Protein AF-A0A846WZ34-F1 (afdb_monomer)

Sequence (94 aa):
MTDNHPDRPLPVVRRELRIERAI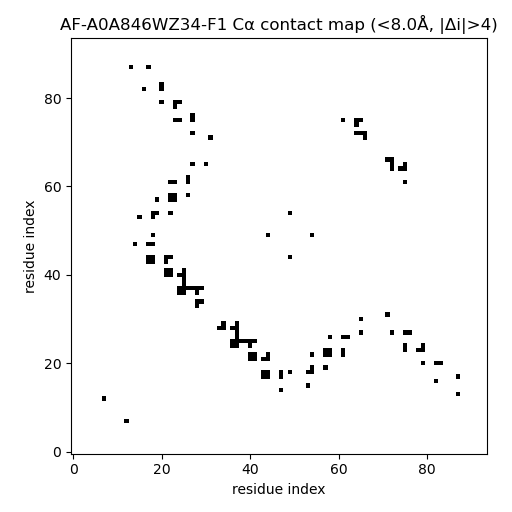IALTAHGYVGDSYAAGQAFADLAAEEPSLLEVFPTLLWALQRLPRGVGEPTELRDRLTTLYAIPDEGADDA

Structure (mmCIF, N/CA/C/O backbone):
data_AF-A0A846WZ34-F1
#
_entry.id   AF-A0A846WZ34-F1
#
loo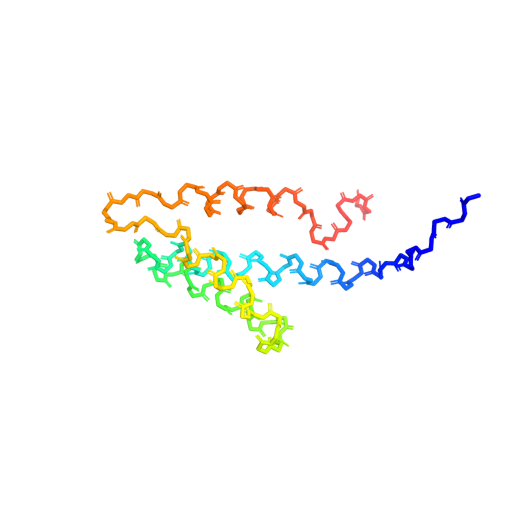p_
_atom_site.group_PDB
_atom_site.id
_atom_site.type_symbol
_atom_site.label_atom_id
_atom_site.label_alt_id
_atom_site.label_comp_id
_atom_site.label_asym_id
_atom_site.label_entity_id
_atom_site.label_seq_id
_atom_site.pdbx_PDB_ins_code
_atom_site.Cartn_x
_atom_site.Cartn_y
_atom_site.Cartn_z
_atom_site.occupancy
_atom_site.B_iso_or_equiv
_atom_site.auth_seq_id
_atom_site.auth_comp_id
_atom_site.auth_asym_id
_atom_site.auth_atom_id
_atom_site.pdbx_PDB_model_num
ATOM 1 N N . MET A 1 1 ? 1.808 20.436 -33.287 1.00 41.12 1 MET A N 1
ATOM 2 C CA . MET A 1 1 ? 1.830 20.524 -31.817 1.00 41.12 1 MET A CA 1
ATOM 3 C C . MET A 1 1 ? 2.329 19.170 -31.355 1.00 41.12 1 MET A C 1
ATOM 5 O O . MET A 1 1 ? 1.583 18.210 -31.417 1.00 41.12 1 MET A O 1
ATOM 9 N N . THR A 1 2 ? 3.640 19.055 -31.169 1.00 43.44 2 THR A N 1
ATOM 10 C CA . THR A 1 2 ? 4.334 17.793 -30.891 1.00 43.44 2 THR A CA 1
ATOM 11 C C . THR A 1 2 ? 4.256 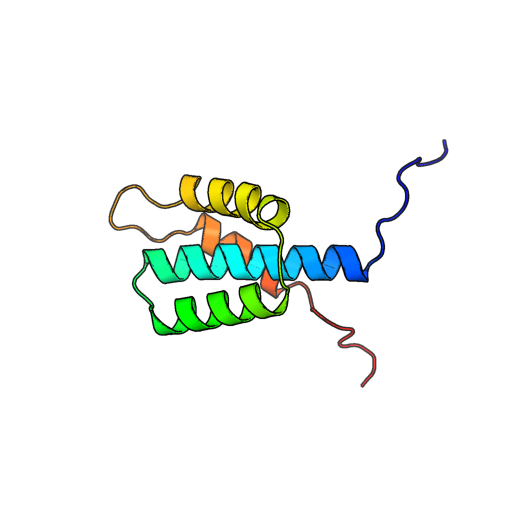17.553 -29.391 1.00 43.44 2 THR A C 1
ATOM 13 O O . THR A 1 2 ? 4.805 18.350 -28.630 1.00 43.44 2 THR A O 1
ATOM 16 N N . ASP A 1 3 ? 3.532 16.516 -28.973 1.00 50.47 3 ASP A N 1
ATOM 17 C CA . ASP A 1 3 ? 3.510 16.069 -27.581 1.00 50.47 3 ASP A CA 1
ATOM 18 C C . ASP A 1 3 ? 4.929 15.644 -27.183 1.00 50.47 3 ASP A C 1
ATOM 20 O O . ASP A 1 3 ? 5.431 14.595 -27.572 1.00 50.47 3 ASP A O 1
ATOM 24 N N . ASN A 1 4 ? 5.611 16.521 -26.448 1.00 48.41 4 ASN A N 1
ATOM 25 C CA . ASN A 1 4 ? 6.989 16.364 -25.979 1.00 48.41 4 ASN A CA 1
ATOM 26 C C . ASN A 1 4 ? 7.050 15.600 -24.643 1.00 48.41 4 ASN A C 1
ATOM 28 O O . ASN A 1 4 ? 7.837 15.939 -23.757 1.00 48.41 4 ASN A O 1
ATOM 32 N N . HIS A 1 5 ? 6.224 14.570 -24.476 1.00 57.28 5 HIS A N 1
ATOM 33 C CA . HIS A 1 5 ? 6.413 13.612 -23.395 1.00 57.28 5 HIS A CA 1
ATOM 34 C C . HIS A 1 5 ? 7.059 12.363 -23.988 1.00 57.28 5 HIS A C 1
ATOM 36 O O . HIS A 1 5 ? 6.418 11.693 -24.790 1.00 57.28 5 HIS A O 1
ATOM 42 N N . PRO A 1 6 ? 8.328 12.047 -23.662 1.00 60.34 6 PRO A N 1
ATOM 43 C CA . PRO A 1 6 ? 8.866 10.751 -24.033 1.00 60.34 6 PRO A CA 1
ATOM 44 C C . PRO A 1 6 ? 8.003 9.691 -23.350 1.00 60.34 6 PRO A C 1
ATOM 46 O O . PRO A 1 6 ? 7.917 9.664 -22.118 1.00 60.34 6 PRO A O 1
ATOM 49 N N . ASP A 1 7 ? 7.342 8.857 -24.151 1.00 74.12 7 ASP A N 1
ATOM 50 C CA . ASP A 1 7 ? 6.585 7.719 -23.651 1.00 74.12 7 ASP A CA 1
ATOM 51 C C . ASP A 1 7 ? 7.495 6.897 -22.737 1.00 74.12 7 ASP A C 1
ATOM 53 O O . ASP A 1 7 ? 8.582 6.450 -23.120 1.00 74.12 7 ASP A O 1
ATOM 57 N N . ARG A 1 8 ? 7.082 6.753 -21.478 1.00 77.38 8 ARG A N 1
ATOM 58 C CA . ARG A 1 8 ? 7.843 5.975 -20.504 1.00 77.38 8 ARG A CA 1
ATOM 59 C C . ARG A 1 8 ? 7.768 4.502 -20.908 1.00 77.38 8 ARG A C 1
ATOM 61 O O . ARG A 1 8 ? 6.679 4.038 -21.248 1.00 77.38 8 ARG A O 1
ATOM 68 N N . PRO A 1 9 ? 8.872 3.736 -20.842 1.00 84.56 9 PRO A N 1
ATOM 69 C CA . PRO A 1 9 ? 8.836 2.327 -21.210 1.00 84.56 9 PRO A CA 1
ATOM 70 C C . PRO A 1 9 ? 7.790 1.567 -20.385 1.00 84.56 9 PRO A C 1
ATOM 72 O O . PRO A 1 9 ? 7.800 1.628 -19.155 1.00 84.56 9 PRO A O 1
ATOM 75 N N . LEU A 1 10 ? 6.914 0.813 -21.053 1.00 85.31 10 LEU A N 1
ATOM 76 C CA . LEU A 1 10 ? 5.834 0.057 -20.409 1.00 85.31 10 LEU A CA 1
ATOM 77 C C . LEU A 1 10 ? 6.310 -0.860 -19.258 1.00 85.31 10 LEU A C 1
ATOM 79 O O . LEU A 1 10 ? 5.643 -0.880 -18.223 1.00 85.31 10 LEU A O 1
ATOM 83 N N . PRO A 1 11 ? 7.463 -1.560 -19.351 1.00 88.38 11 PRO A N 1
ATOM 84 C CA . PRO A 1 11 ? 7.976 -2.355 -18.232 1.00 88.38 11 PRO A CA 1
ATOM 85 C C . PRO A 1 11 ? 8.289 -1.526 -16.981 1.00 88.38 11 PRO A C 1
ATOM 87 O O . PRO A 1 11 ? 8.075 -1.996 -15.866 1.00 88.38 11 PRO A O 1
ATOM 90 N N . VAL A 1 12 ? 8.754 -0.283 -17.158 1.00 89.50 12 VAL A N 1
ATOM 91 C CA . VAL A 1 12 ? 9.058 0.634 -16.049 1.00 89.50 12 VAL A CA 1
ATOM 92 C C . VAL A 1 12 ? 7.768 1.036 -15.346 1.00 89.50 12 VAL A C 1
ATOM 94 O O . VAL A 1 12 ? 7.678 0.918 -14.130 1.00 89.50 12 VAL A O 1
ATOM 97 N N . VAL A 1 13 ? 6.746 1.429 -16.110 1.00 89.88 13 VAL A N 1
ATOM 98 C CA . VAL A 1 13 ? 5.437 1.811 -15.554 1.00 89.88 13 VAL A CA 1
ATOM 99 C C . VAL A 1 13 ? 4.787 0.636 -14.821 1.00 89.88 13 VAL A C 1
ATOM 101 O O . VAL A 1 13 ? 4.275 0.804 -13.720 1.00 89.88 13 VAL A O 1
ATOM 104 N N . ARG A 1 14 ? 4.848 -0.576 -15.382 1.00 91.06 14 ARG A N 1
ATOM 105 C CA . ARG A 1 14 ? 4.312 -1.779 -14.725 1.00 91.06 14 ARG A CA 1
ATOM 106 C C . ARG A 1 14 ? 5.013 -2.080 -13.405 1.00 91.06 14 ARG A C 1
ATOM 108 O O . ARG A 1 14 ? 4.340 -2.355 -12.417 1.00 91.06 14 ARG A O 1
ATOM 115 N N . ARG A 1 15 ? 6.346 -1.985 -13.366 1.00 93.88 15 ARG A N 1
ATOM 116 C CA . ARG A 1 15 ? 7.106 -2.137 -12.119 1.00 93.88 15 ARG A CA 1
ATOM 117 C C . ARG A 1 15 ? 6.686 -1.102 -11.076 1.00 93.88 15 ARG A C 1
ATOM 119 O O . ARG A 1 15 ? 6.460 -1.464 -9.927 1.00 93.88 15 ARG A O 1
ATOM 126 N N . GLU A 1 16 ? 6.518 0.158 -11.468 1.00 94.44 16 GLU A N 1
ATOM 127 C CA . GLU A 1 16 ? 6.045 1.204 -10.552 1.00 94.44 16 GLU A CA 1
ATOM 128 C C . GLU A 1 16 ? 4.662 0.903 -9.980 1.00 94.44 16 GLU A C 1
ATOM 130 O O . GLU A 1 16 ? 4.455 1.071 -8.781 1.00 94.44 16 GLU A O 1
ATOM 135 N N . LEU A 1 17 ? 3.738 0.402 -10.803 1.00 95.25 17 LEU A N 1
ATOM 136 C CA . LEU A 1 17 ? 2.405 0.007 -10.346 1.00 95.25 17 LEU A CA 1
ATOM 137 C C . LEU A 1 17 ? 2.454 -1.172 -9.366 1.00 95.25 17 LEU A C 1
ATOM 139 O O . LEU A 1 17 ? 1.709 -1.173 -8.386 1.00 95.25 17 LEU A O 1
ATOM 143 N N . ARG A 1 18 ? 3.344 -2.151 -9.578 1.00 96.19 18 ARG A N 1
ATOM 144 C CA . ARG A 1 18 ? 3.536 -3.269 -8.636 1.00 96.19 18 ARG A CA 1
ATOM 145 C C . ARG A 1 18 ? 4.132 -2.808 -7.310 1.00 96.19 18 ARG A C 1
ATOM 147 O O . ARG A 1 18 ? 3.631 -3.208 -6.261 1.00 96.19 18 ARG A O 1
ATOM 154 N N . ILE A 1 19 ? 5.124 -1.917 -7.348 1.00 97.38 19 ILE A N 1
ATOM 155 C CA . ILE A 1 19 ? 5.679 -1.272 -6.148 1.00 97.38 19 ILE A CA 1
ATOM 156 C C . ILE A 1 19 ? 4.576 -0.508 -5.409 1.00 97.38 19 ILE A C 1
ATOM 158 O O . ILE A 1 19 ? 4.410 -0.677 -4.201 1.00 97.38 19 ILE A O 1
ATOM 162 N N . GLU A 1 20 ? 3.787 0.294 -6.127 1.00 97.75 20 GLU A N 1
ATOM 163 C CA . GLU A 1 20 ? 2.686 1.056 -5.541 1.00 97.75 20 GLU A CA 1
ATOM 164 C C . GLU A 1 20 ? 1.671 0.129 -4.858 1.00 97.75 20 GLU A C 1
ATOM 166 O O . GLU A 1 20 ? 1.328 0.325 -3.689 1.00 97.75 20 GLU A O 1
ATOM 171 N N . ARG A 1 21 ? 1.246 -0.923 -5.563 1.00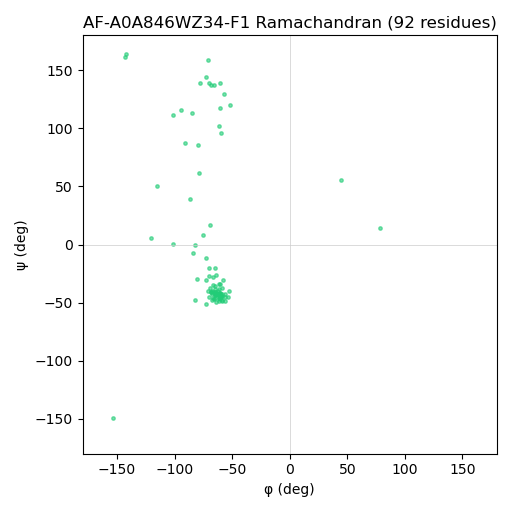 97.94 21 ARG A N 1
ATOM 172 C CA . ARG A 1 21 ? 0.321 -1.943 -5.061 1.00 97.94 21 ARG A CA 1
ATOM 173 C C . ARG A 1 21 ? 0.843 -2.593 -3.787 1.00 97.94 21 ARG A C 1
ATOM 175 O O . ARG A 1 21 ? 0.109 -2.654 -2.803 1.00 97.94 21 ARG A O 1
ATOM 182 N N . ALA A 1 22 ? 2.101 -3.025 -3.781 1.00 98.06 22 ALA A N 1
ATOM 183 C CA . ALA A 1 22 ? 2.707 -3.695 -2.638 1.00 98.06 22 ALA A CA 1
ATOM 184 C C . ALA 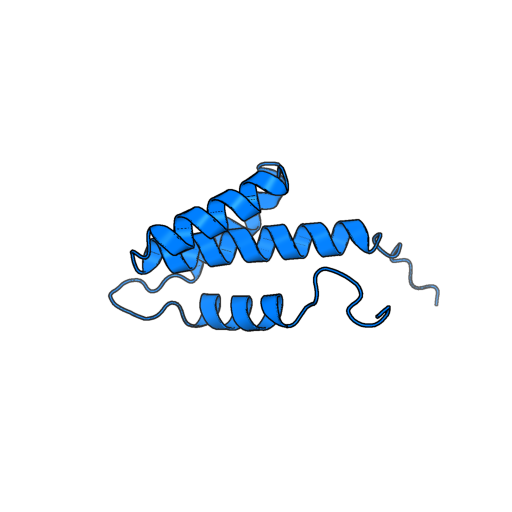A 1 22 ? 2.815 -2.769 -1.412 1.00 98.06 22 ALA A C 1
ATOM 186 O O . ALA A 1 22 ? 2.488 -3.182 -0.300 1.00 98.06 22 ALA A O 1
ATOM 187 N N . ILE A 1 23 ? 3.173 -1.492 -1.595 1.00 98.44 23 ILE A N 1
ATOM 188 C CA . ILE A 1 23 ? 3.241 -0.512 -0.494 1.00 98.44 23 ILE A CA 1
ATOM 189 C C . ILE A 1 23 ? 1.859 -0.260 0.113 1.00 98.44 23 ILE A C 1
ATOM 191 O O . ILE A 1 23 ? 1.710 -0.237 1.341 1.00 98.44 23 ILE A O 1
ATOM 195 N N . ILE A 1 24 ? 0.840 -0.066 -0.727 1.00 98.31 24 ILE A N 1
ATOM 196 C CA . ILE A 1 24 ? -0.520 0.202 -0.248 1.00 98.31 24 ILE A CA 1
ATOM 197 C C . ILE A 1 24 ? -1.098 -1.044 0.430 1.00 98.31 24 ILE A C 1
ATOM 199 O O . ILE A 1 24 ? -1.698 -0.917 1.498 1.00 98.31 24 ILE A O 1
ATOM 203 N N . ALA A 1 25 ? -0.867 -2.236 -0.127 1.00 97.81 25 ALA A N 1
ATOM 204 C CA . ALA A 1 25 ? -1.298 -3.502 0.459 1.00 97.81 25 ALA A CA 1
ATOM 205 C C . ALA A 1 25 ? -0.639 -3.719 1.823 1.00 97.81 25 ALA A C 1
ATOM 207 O O . ALA A 1 25 ? -1.335 -3.943 2.812 1.00 97.81 25 ALA A O 1
ATOM 208 N N . LEU A 1 26 ? 0.682 -3.545 1.910 1.00 98.12 26 LEU A N 1
ATOM 209 C CA . LEU A 1 26 ? 1.427 -3.649 3.162 1.00 98.12 26 LEU A CA 1
ATOM 210 C C . LEU A 1 26 ? 0.869 -2.696 4.226 1.00 98.12 26 LEU A C 1
ATOM 212 O O . LEU A 1 26 ? 0.643 -3.100 5.366 1.00 98.12 26 LEU A O 1
ATOM 216 N N . THR A 1 27 ? 0.599 -1.446 3.845 1.00 97.94 27 THR A N 1
ATOM 217 C CA . THR A 1 27 ? 0.070 -0.425 4.760 1.00 97.94 27 THR A CA 1
ATOM 218 C C . THR A 1 27 ? -1.348 -0.761 5.226 1.00 97.94 27 THR A C 1
ATOM 220 O O . THR A 1 27 ? -1.636 -0.697 6.422 1.00 97.94 27 THR A O 1
ATOM 223 N N . ALA A 1 28 ? -2.233 -1.148 4.304 1.00 96.88 28 ALA A N 1
ATOM 224 C CA . ALA A 1 28 ? -3.621 -1.480 4.611 1.00 96.88 28 ALA A CA 1
ATOM 225 C C . ALA A 1 28 ? -3.729 -2.738 5.488 1.00 96.88 28 ALA A C 1
ATOM 227 O O . ALA A 1 28 ? -4.428 -2.713 6.502 1.00 96.88 28 ALA A O 1
ATOM 228 N N . HIS A 1 29 ? -3.009 -3.811 5.140 1.00 96.75 29 HIS A N 1
ATOM 229 C CA . HIS A 1 29 ? -2.995 -5.062 5.904 1.00 96.75 29 HIS A CA 1
ATOM 230 C C . HIS A 1 29 ? -2.322 -4.895 7.268 1.00 96.75 29 HIS A C 1
ATOM 232 O O . HIS A 1 29 ? -2.846 -5.378 8.272 1.00 96.75 29 HIS A O 1
ATOM 238 N N . GLY A 1 30 ? -1.221 -4.139 7.329 1.00 95.81 30 GLY A N 1
ATOM 239 C CA . GLY A 1 30 ? -0.562 -3.797 8.587 1.00 95.81 30 GLY A CA 1
ATOM 240 C C . GLY A 1 30 ? -1.478 -3.017 9.531 1.00 95.81 30 GLY A C 1
ATOM 241 O O . GLY A 1 30 ? -1.541 -3.327 10.718 1.00 95.81 30 GLY A O 1
ATOM 242 N N . TYR A 1 31 ? -2.242 -2.055 9.006 1.00 95.81 31 TYR A N 1
ATOM 243 C CA . TYR A 1 31 ? -3.176 -1.258 9.802 1.00 95.81 31 TYR A CA 1
ATOM 244 C C . TYR A 1 31 ? -4.319 -2.089 10.410 1.00 95.81 31 TYR A C 1
ATOM 246 O O . TYR A 1 31 ? -4.660 -1.890 11.574 1.00 95.81 31 TYR A O 1
ATOM 254 N N . VAL A 1 32 ? -4.889 -3.040 9.662 1.00 94.25 32 VAL A N 1
ATOM 255 C CA . VAL A 1 32 ? -5.971 -3.911 10.172 1.00 94.25 32 VAL A CA 1
ATOM 256 C C . VAL A 1 32 ? -5.464 -5.108 10.988 1.00 94.25 32 VAL A C 1
ATOM 258 O O . VAL A 1 32 ? -6.268 -5.900 11.475 1.00 94.25 32 VAL A O 1
ATOM 261 N N . GLY A 1 33 ? -4.145 -5.252 11.149 1.00 94.56 33 GLY A N 1
ATOM 262 C CA . GLY A 1 33 ? -3.529 -6.340 11.912 1.00 94.56 33 GLY A CA 1
ATOM 263 C C . GLY A 1 33 ? -3.458 -7.686 11.179 1.00 94.56 33 GLY A C 1
ATOM 264 O O . GLY A 1 33 ? -3.167 -8.704 11.807 1.00 94.56 33 GLY A O 1
ATOM 265 N N . ASP A 1 34 ? -3.679 -7.715 9.863 1.00 96.12 34 ASP A N 1
ATOM 266 C CA . ASP A 1 34 ? -3.537 -8.924 9.047 1.00 96.12 34 ASP A CA 1
ATOM 267 C C . ASP A 1 34 ? -2.058 -9.173 8.722 1.00 96.12 34 ASP A C 1
ATOM 269 O O . ASP A 1 34 ? -1.523 -8.752 7.695 1.00 96.12 34 ASP A O 1
ATOM 273 N N . SER A 1 35 ? -1.375 -9.854 9.641 1.00 95.56 35 SER A N 1
ATOM 274 C CA . SER A 1 35 ? 0.069 -10.099 9.544 1.00 95.56 35 SER A CA 1
ATOM 275 C C . SER A 1 35 ? 0.446 -11.022 8.383 1.00 95.56 35 SER A C 1
ATOM 277 O O . SER A 1 35 ? 1.552 -10.914 7.856 1.00 95.56 35 SER A O 1
ATOM 279 N N . TYR A 1 36 ? -0.454 -11.920 7.973 1.00 97.25 36 TYR A N 1
ATOM 280 C CA . TYR A 1 36 ? -0.188 -12.840 6.872 1.00 97.25 36 TYR A CA 1
ATOM 281 C C . TYR A 1 36 ? -0.209 -12.099 5.534 1.00 97.25 36 TYR A C 1
ATOM 283 O O . TYR A 1 36 ? 0.767 -12.166 4.785 1.00 97.25 36 TYR A O 1
ATOM 291 N N . ALA A 1 37 ? -1.268 -11.331 5.267 1.00 96.00 37 ALA A N 1
ATOM 292 C CA . ALA A 1 37 ? -1.365 -10.542 4.041 1.00 96.00 37 ALA A CA 1
ATOM 293 C C . ALA A 1 37 ? -0.326 -9.408 3.997 1.00 96.00 37 ALA A C 1
ATOM 295 O O . ALA A 1 37 ? 0.250 -9.137 2.944 1.00 96.00 37 ALA A O 1
ATOM 296 N N . ALA A 1 38 ? -0.004 -8.798 5.144 1.00 96.94 38 ALA A N 1
ATOM 297 C CA . ALA A 1 38 ? 1.105 -7.848 5.237 1.00 96.94 38 ALA A CA 1
ATOM 298 C C . ALA A 1 38 ? 2.449 -8.507 4.878 1.00 96.94 38 ALA A C 1
ATOM 300 O O . ALA A 1 38 ? 3.246 -7.923 4.147 1.00 96.94 38 ALA A O 1
ATOM 301 N N . GLY A 1 39 ? 2.690 -9.739 5.340 1.00 97.81 39 GLY A N 1
ATOM 302 C CA . GLY A 1 39 ? 3.881 -10.509 4.981 1.00 97.81 39 GLY A CA 1
ATOM 303 C C . GLY A 1 39 ? 3.977 -10.808 3.483 1.00 97.81 39 GLY A C 1
ATOM 304 O O . GLY A 1 39 ? 5.058 -10.685 2.911 1.00 97.81 39 GLY A O 1
ATOM 305 N N . GLN A 1 40 ? 2.856 -11.139 2.834 1.00 97.81 40 GLN A N 1
ATOM 306 C CA . GLN A 1 40 ? 2.811 -11.322 1.378 1.00 97.81 40 GLN A CA 1
ATOM 307 C C . GLN A 1 40 ? 3.129 -10.023 0.633 1.00 97.81 40 GLN A C 1
ATOM 309 O O . GLN A 1 40 ? 4.027 -10.004 -0.201 1.00 97.81 40 GLN A O 1
ATOM 314 N N . ALA A 1 41 ? 2.477 -8.917 0.998 1.00 97.62 41 ALA A N 1
ATOM 315 C CA . ALA A 1 41 ? 2.733 -7.619 0.380 1.00 97.62 41 ALA A CA 1
ATOM 316 C C . ALA A 1 41 ? 4.189 -7.152 0.568 1.00 97.62 41 ALA A C 1
ATOM 318 O O . ALA A 1 41 ? 4.766 -6.525 -0.318 1.00 97.62 41 ALA A O 1
ATOM 319 N N . PHE A 1 42 ? 4.809 -7.479 1.706 1.00 97.75 42 PHE A N 1
ATOM 320 C CA . PHE A 1 42 ? 6.234 -7.240 1.916 1.00 97.75 42 PHE A CA 1
ATOM 321 C C . PHE A 1 42 ? 7.107 -8.080 0.975 1.00 97.75 42 PHE A C 1
ATOM 323 O O . PHE A 1 42 ? 8.068 -7.553 0.420 1.00 97.75 42 PHE A O 1
ATOM 330 N N . ALA A 1 43 ? 6.789 -9.364 0.787 1.00 97.81 43 ALA A N 1
ATOM 331 C CA . ALA A 1 43 ? 7.520 -10.228 -0.138 1.00 97.81 43 ALA A CA 1
ATOM 332 C C . ALA A 1 43 ? 7.412 -9.726 -1.588 1.00 97.81 43 ALA A C 1
ATOM 334 O O . ALA A 1 43 ? 8.430 -9.650 -2.274 1.00 97.81 43 ALA A O 1
ATOM 335 N N . ASP A 1 44 ? 6.217 -9.301 -2.010 1.00 96.75 44 ASP A N 1
ATOM 336 C CA . ASP A 1 44 ? 5.986 -8.688 -3.324 1.00 96.75 44 ASP A CA 1
ATOM 337 C C . ASP A 1 44 ? 6.810 -7.404 -3.493 1.00 96.75 44 ASP A C 1
ATOM 339 O O . ASP A 1 44 ? 7.454 -7.203 -4.520 1.00 96.75 44 ASP A O 1
ATOM 343 N N . LEU A 1 45 ? 6.846 -6.546 -2.465 1.00 97.56 45 LEU A N 1
ATOM 344 C CA . LEU A 1 45 ? 7.661 -5.331 -2.485 1.00 97.56 45 LEU A CA 1
ATOM 345 C C . LEU A 1 45 ? 9.156 -5.657 -2.573 1.00 97.56 45 LEU A C 1
ATOM 347 O O . LEU A 1 45 ? 9.881 -5.005 -3.318 1.00 97.56 45 LEU A O 1
ATOM 351 N N . ALA A 1 46 ? 9.622 -6.649 -1.813 1.00 97.06 46 ALA A N 1
ATOM 352 C CA . ALA A 1 46 ? 11.022 -7.056 -1.796 1.00 97.06 46 ALA A CA 1
ATOM 353 C C . ALA A 1 46 ? 11.473 -7.636 -3.145 1.00 97.06 46 ALA A C 1
ATOM 355 O O . ALA A 1 46 ? 12.602 -7.380 -3.556 1.00 97.06 46 ALA A O 1
ATOM 356 N N . ALA A 1 47 ? 10.595 -8.359 -3.848 1.00 96.44 47 ALA A N 1
ATOM 357 C CA . ALA A 1 47 ? 10.881 -8.934 -5.162 1.00 96.44 47 ALA A CA 1
ATOM 358 C C . ALA A 1 47 ? 11.146 -7.876 -6.251 1.00 96.44 47 ALA A C 1
ATOM 360 O O . ALA A 1 47 ? 11.870 -8.151 -7.203 1.00 96.44 47 ALA A O 1
ATOM 361 N N . GLU A 1 48 ? 10.601 -6.664 -6.109 1.00 95.94 48 GLU A N 1
ATOM 362 C CA . GLU A 1 48 ? 10.845 -5.558 -7.049 1.00 95.94 48 GLU A CA 1
ATOM 363 C C . GLU A 1 48 ? 12.139 -4.776 -6.760 1.00 95.94 48 GLU A C 1
ATOM 365 O O . GLU A 1 48 ? 12.503 -3.890 -7.543 1.00 95.94 48 GLU A O 1
ATOM 370 N N . GLU A 1 49 ? 12.807 -5.063 -5.634 1.00 95.81 49 GLU A N 1
ATOM 371 C CA . GLU A 1 49 ? 14.021 -4.388 -5.153 1.00 95.81 49 GLU A CA 1
ATOM 372 C C . GLU A 1 49 ? 13.950 -2.844 -5.257 1.00 95.81 49 GLU A C 1
ATOM 374 O O . GLU A 1 49 ? 14.785 -2.212 -5.913 1.00 95.81 49 GLU A O 1
ATOM 379 N N . PRO A 1 50 ? 12.929 -2.187 -4.671 1.00 96.69 50 PRO A N 1
ATOM 380 C CA . PRO A 1 50 ? 12.744 -0.754 -4.823 1.00 96.69 50 PRO A CA 1
ATOM 381 C C . PRO A 1 50 ? 13.781 0.034 -4.020 1.00 96.69 50 PRO A C 1
ATOM 383 O O . PRO A 1 50 ? 14.141 -0.300 -2.888 1.00 96.69 50 PRO A O 1
ATOM 386 N N . SER A 1 51 ? 14.204 1.160 -4.577 1.00 96.56 51 SER A N 1
ATOM 387 C CA . SER A 1 51 ? 14.947 2.173 -3.840 1.00 96.56 51 SER A CA 1
ATOM 388 C C . SER A 1 51 ? 14.043 2.903 -2.840 1.00 96.56 51 SER A C 1
ATOM 390 O O . SER A 1 51 ? 12.824 2.991 -3.001 1.00 96.56 51 SER A O 1
ATOM 392 N N . LEU A 1 52 ? 14.643 3.529 -1.823 1.00 94.69 52 LEU A N 1
ATOM 393 C CA . LEU A 1 52 ? 13.891 4.343 -0.859 1.00 94.69 52 LEU A CA 1
ATOM 394 C C . LEU A 1 52 ? 13.111 5.490 -1.520 1.00 94.69 52 LEU A C 1
ATOM 396 O O . LEU A 1 52 ? 12.052 5.866 -1.024 1.00 94.69 52 L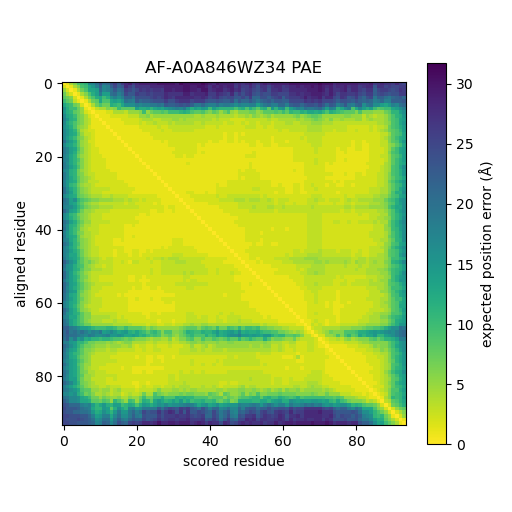EU A O 1
ATOM 400 N N . LEU A 1 53 ? 13.612 6.033 -2.633 1.00 95.75 53 LEU A N 1
ATOM 401 C CA . LEU A 1 53 ? 12.942 7.105 -3.372 1.00 95.75 53 LEU A CA 1
ATOM 402 C C . LEU A 1 53 ? 11.673 6.623 -4.085 1.00 95.75 53 LEU A C 1
ATOM 404 O O . LEU A 1 53 ? 10.755 7.415 -4.271 1.00 95.75 53 LEU A O 1
ATOM 408 N N . GLU A 1 54 ? 11.603 5.341 -4.439 1.00 95.06 54 GLU A N 1
ATOM 409 C CA . GLU A 1 54 ? 10.409 4.720 -5.023 1.00 95.06 54 GLU A CA 1
ATOM 410 C C . GLU A 1 54 ? 9.379 4.359 -3.946 1.00 95.06 54 GLU A C 1
ATOM 412 O O . GLU A 1 54 ? 8.177 4.406 -4.192 1.00 95.06 54 GLU A O 1
ATOM 417 N N . VAL A 1 55 ? 9.838 4.052 -2.727 1.00 96.88 55 VAL A N 1
ATOM 418 C CA . VAL A 1 55 ? 8.957 3.670 -1.615 1.00 96.88 55 VAL A CA 1
ATOM 419 C C . VAL A 1 55 ? 8.351 4.877 -0.906 1.00 96.88 55 VAL A C 1
ATOM 421 O O . VAL A 1 55 ? 7.151 4.913 -0.622 1.00 96.88 55 VAL A O 1
ATOM 424 N N . PHE A 1 56 ? 9.184 5.862 -0.571 1.00 96.81 56 PHE A N 1
ATOM 425 C CA . PHE A 1 56 ? 8.833 6.902 0.394 1.00 96.81 56 PHE A CA 1
ATOM 426 C C . PHE A 1 56 ? 7.603 7.744 0.007 1.00 96.81 56 PHE A C 1
ATOM 428 O O . PHE A 1 56 ? 6.751 7.943 0.877 1.00 96.81 56 PHE A O 1
ATOM 435 N N . PRO A 1 57 ? 7.441 8.214 -1.248 1.00 97.06 57 PRO A N 1
ATOM 436 C CA . PRO A 1 57 ? 6.283 9.024 -1.626 1.00 97.06 57 PRO A CA 1
ATOM 437 C C . PRO A 1 57 ? 4.956 8.278 -1.446 1.00 97.06 57 PRO A C 1
ATOM 439 O O . PRO A 1 57 ? 4.022 8.813 -0.846 1.00 97.06 57 PRO A O 1
ATOM 442 N N . THR A 1 58 ? 4.888 7.027 -1.908 1.00 97.56 58 THR A N 1
ATOM 443 C CA . THR A 1 58 ? 3.684 6.191 -1.812 1.00 97.56 58 THR A CA 1
ATOM 444 C C . THR A 1 58 ? 3.392 5.808 -0.369 1.00 97.56 58 THR A C 1
ATOM 446 O O . THR A 1 58 ? 2.243 5.872 0.065 1.00 97.56 58 THR A O 1
ATOM 449 N N . LEU A 1 59 ? 4.426 5.472 0.407 1.00 97.88 59 LEU A N 1
ATOM 450 C CA . LEU A 1 59 ? 4.267 5.162 1.824 1.00 97.88 59 LEU A CA 1
ATOM 451 C C . LEU A 1 59 ? 3.719 6.370 2.592 1.00 97.88 59 LEU A C 1
ATOM 453 O O . LEU A 1 59 ? 2.759 6.236 3.347 1.00 97.88 59 LEU A O 1
ATOM 457 N N . LEU A 1 60 ? 4.280 7.563 2.370 1.00 98.00 60 LEU A N 1
ATOM 458 C CA . LEU A 1 60 ? 3.799 8.794 2.996 1.00 98.00 60 LEU A CA 1
ATOM 459 C C . LEU A 1 60 ? 2.336 9.075 2.622 1.00 98.00 60 LEU A C 1
ATOM 461 O O . LEU A 1 60 ? 1.526 9.377 3.499 1.00 98.00 60 LEU A O 1
ATOM 465 N N . TRP A 1 61 ? 1.992 8.937 1.340 1.00 97.25 61 TRP A N 1
ATOM 466 C CA . TRP A 1 61 ? 0.623 9.089 0.845 1.00 97.25 61 TRP A CA 1
ATOM 467 C C . TRP A 1 61 ? -0.349 8.102 1.508 1.00 97.25 61 TRP A C 1
ATOM 469 O O . TRP A 1 61 ? -1.454 8.506 1.887 1.00 97.25 61 TRP A O 1
ATOM 479 N N . ALA A 1 62 ? 0.064 6.840 1.674 1.00 97.62 62 ALA A N 1
ATOM 480 C CA . ALA A 1 62 ? -0.757 5.782 2.254 1.00 97.62 62 ALA A CA 1
ATOM 481 C C . ALA A 1 62 ? -0.977 6.002 3.756 1.00 97.62 62 ALA A C 1
ATOM 483 O O . ALA A 1 62 ? -2.108 5.946 4.237 1.00 97.62 62 ALA A O 1
ATOM 484 N N . LEU A 1 63 ? 0.086 6.345 4.490 1.00 96.75 63 LEU A N 1
ATOM 485 C CA . LEU A 1 63 ? 0.019 6.637 5.924 1.00 96.75 63 LEU A CA 1
ATOM 486 C C . LEU A 1 63 ? -0.881 7.842 6.233 1.00 96.75 63 LEU A C 1
ATOM 488 O O . LEU A 1 63 ? -1.622 7.817 7.213 1.00 96.75 63 LEU A O 1
ATOM 492 N N . GLN A 1 64 ? -0.865 8.882 5.393 1.00 96.81 64 GLN A N 1
ATOM 493 C CA . GLN A 1 64 ? -1.727 10.063 5.556 1.00 96.81 64 GLN A CA 1
ATOM 494 C C . GLN A 1 64 ? -3.228 9.762 5.409 1.00 96.81 64 GLN A C 1
ATOM 496 O O . GLN A 1 64 ? -4.047 10.555 5.874 1.00 96.81 64 GLN A O 1
ATOM 501 N N . ARG A 1 65 ? -3.581 8.640 4.774 1.00 95.94 65 ARG A N 1
ATOM 502 C CA . ARG A 1 65 ? -4.963 8.204 4.505 1.00 95.94 65 ARG A CA 1
ATOM 503 C C . ARG A 1 65 ? -5.464 7.138 5.462 1.00 95.94 65 ARG A C 1
ATOM 505 O O . ARG A 1 65 ? -6.605 6.693 5.345 1.00 95.94 65 ARG A O 1
ATOM 512 N N . LEU A 1 66 ? -4.632 6.726 6.414 1.00 95.69 66 LEU A N 1
ATOM 513 C CA . LEU A 1 66 ? -5.084 5.832 7.462 1.00 95.69 66 LEU A CA 1
ATOM 514 C C . LEU A 1 66 ? -6.121 6.536 8.352 1.00 95.69 66 LEU A C 1
ATOM 516 O O . LEU A 1 66 ? -5.930 7.698 8.733 1.00 95.69 66 LEU A O 1
ATOM 520 N N . PRO A 1 67 ? -7.209 5.846 8.731 1.00 93.88 67 PRO A N 1
ATOM 521 C CA . PRO A 1 67 ? -8.150 6.381 9.699 1.00 93.88 67 PRO A CA 1
ATOM 522 C C . PRO A 1 67 ? -7.451 6.637 11.039 1.00 93.88 67 PRO A C 1
ATOM 524 O O . PRO A 1 67 ? -6.673 5.821 11.529 1.00 93.88 67 PRO A O 1
ATOM 527 N N . ARG A 1 68 ? -7.770 7.760 11.691 1.00 87.00 68 ARG A N 1
ATOM 528 C CA . ARG A 1 68 ? -7.191 8.142 12.998 1.00 87.00 68 ARG A CA 1
ATOM 529 C C . ARG A 1 68 ? -7.752 7.351 14.195 1.00 87.00 68 ARG A C 1
ATOM 531 O O . ARG A 1 68 ? -7.498 7.724 15.336 1.00 87.00 68 ARG A O 1
ATOM 538 N N . GLY A 1 69 ? -8.550 6.311 13.958 1.00 82.81 69 GLY A N 1
ATOM 539 C CA . GLY A 1 69 ? -9.279 5.561 14.985 1.00 82.81 69 GLY A CA 1
ATOM 540 C C . GLY A 1 69 ? -9.558 4.126 14.549 1.00 82.81 69 GLY A C 1
ATOM 541 O O . GLY A 1 69 ? -8.777 3.564 1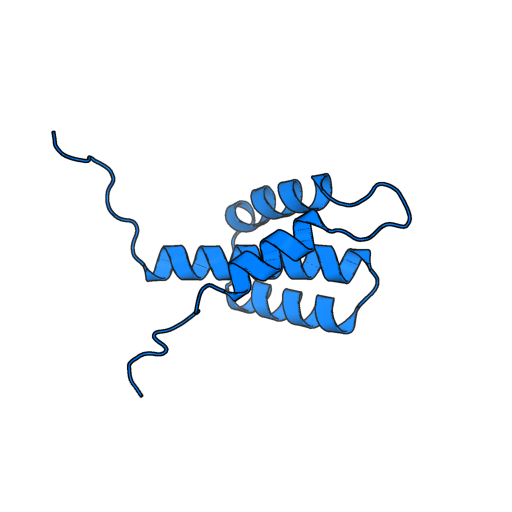3.794 1.00 82.81 69 GLY A O 1
ATOM 542 N N . VAL A 1 70 ? -10.665 3.538 15.009 1.00 76.12 70 VAL A N 1
ATOM 543 C CA . VAL A 1 70 ? -11.114 2.200 14.586 1.00 76.12 70 VAL A CA 1
ATOM 544 C C . VAL A 1 70 ? -12.041 2.378 13.385 1.00 76.12 70 VAL A C 1
ATOM 546 O O . VAL A 1 70 ? -13.243 2.574 13.544 1.00 76.12 70 VAL A O 1
ATOM 549 N N . GLY A 1 71 ? -11.471 2.425 12.185 1.00 87.50 71 GLY A N 1
ATOM 550 C CA . GLY A 1 71 ? -12.223 2.595 10.943 1.00 87.50 71 GLY A CA 1
ATOM 551 C C .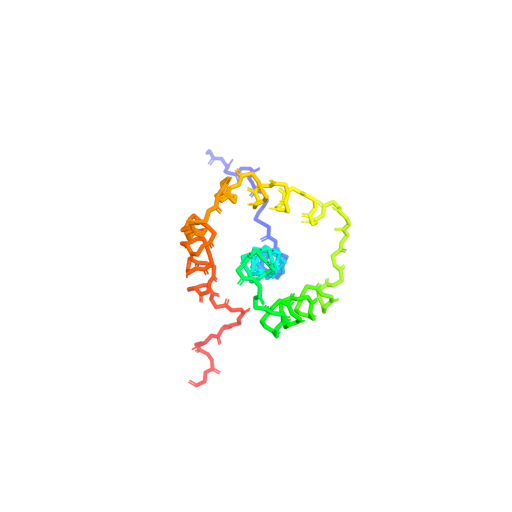 GLY A 1 71 ? -11.617 1.765 9.826 1.00 87.50 71 GLY A C 1
ATOM 552 O O . GLY A 1 71 ? -10.483 1.316 9.934 1.00 87.50 71 GLY A O 1
ATOM 553 N N . GLU A 1 72 ? -12.359 1.549 8.746 1.00 89.38 72 GLU A N 1
ATOM 554 C CA . GLU A 1 72 ? -11.789 0.894 7.571 1.00 89.38 72 GLU A CA 1
ATOM 555 C C . GLU A 1 72 ? -10.936 1.883 6.761 1.00 89.38 72 GLU A C 1
ATOM 557 O O . GLU A 1 72 ? -11.351 3.030 6.575 1.00 89.38 72 GLU A O 1
ATOM 562 N N . PRO A 1 73 ? -9.763 1.475 6.2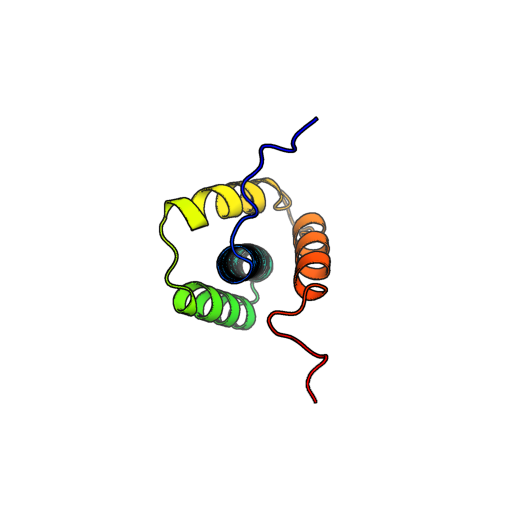40 1.00 92.62 73 PRO A N 1
ATOM 563 C CA . PRO A 1 73 ? -8.932 2.329 5.397 1.00 92.62 73 PRO A CA 1
ATOM 564 C C . PRO A 1 73 ? -9.478 2.375 3.957 1.00 92.62 73 PRO A C 1
ATOM 566 O O . PRO A 1 73 ? -8.817 1.925 3.021 1.00 92.62 73 PRO A O 1
ATOM 569 N N . THR A 1 74 ? -10.706 2.876 3.774 1.00 92.88 74 THR A N 1
ATOM 570 C CA . THR A 1 74 ? -11.458 2.809 2.505 1.00 92.88 74 THR A CA 1
ATOM 571 C C . THR A 1 74 ? -10.670 3.368 1.321 1.00 92.88 74 THR A C 1
ATOM 573 O O . THR A 1 74 ? -10.553 2.685 0.313 1.00 92.88 74 THR A O 1
ATOM 576 N N . GLU A 1 75 ? -10.017 4.527 1.465 1.00 93.88 75 GLU A N 1
ATOM 577 C CA . GLU A 1 75 ? -9.206 5.110 0.381 1.00 93.88 75 GLU A CA 1
ATOM 578 C C . GLU A 1 75 ? -8.071 4.183 -0.085 1.00 93.88 75 GLU A C 1
ATOM 580 O O . GLU A 1 75 ? -7.777 4.104 -1.279 1.00 93.88 75 GLU A O 1
ATOM 585 N N . LEU A 1 76 ? -7.440 3.450 0.841 1.00 95.50 76 LEU A N 1
ATOM 586 C CA . LEU A 1 76 ? -6.395 2.486 0.489 1.00 95.50 76 LEU A CA 1
ATOM 587 C C . LEU A 1 76 ? -6.992 1.268 -0.223 1.00 95.50 76 LEU A C 1
ATOM 589 O O . LEU A 1 76 ? -6.413 0.788 -1.196 1.00 95.50 76 LEU A O 1
ATOM 593 N N . ARG A 1 77 ? -8.161 0.787 0.219 1.00 93.75 77 ARG A N 1
ATOM 594 C CA . ARG A 1 77 ? -8.865 -0.347 -0.408 1.00 93.75 77 ARG A CA 1
ATOM 595 C C . ARG A 1 77 ? -9.354 -0.007 -1.816 1.00 93.75 77 ARG A C 1
ATOM 597 O O . ARG A 1 77 ? -9.196 -0.822 -2.724 1.00 93.75 77 ARG A O 1
ATOM 604 N N . ASP A 1 78 ? -9.876 1.197 -2.018 1.00 95.81 78 ASP A N 1
ATOM 605 C CA . ASP A 1 78 ? -10.325 1.678 -3.327 1.00 95.81 78 ASP A CA 1
ATOM 606 C C . ASP A 1 78 ? -9.142 1.804 -4.295 1.00 95.81 78 ASP A C 1
ATOM 608 O O . ASP A 1 78 ? -9.208 1.363 -5.451 1.00 95.81 78 ASP A O 1
ATOM 612 N N . ARG A 1 79 ? -8.010 2.334 -3.809 1.00 95.50 79 ARG A N 1
ATOM 613 C CA . ARG A 1 79 ? -6.781 2.417 -4.604 1.00 95.50 79 ARG A CA 1
ATOM 614 C C . ARG A 1 79 ? -6.238 1.033 -4.953 1.00 95.50 79 ARG A C 1
ATOM 616 O O . ARG A 1 79 ? -5.892 0.816 -6.110 1.00 95.50 79 ARG A O 1
ATOM 623 N N . LEU A 1 80 ? -6.228 0.089 -4.011 1.00 94.88 80 LEU A N 1
ATOM 624 C CA . LEU A 1 80 ? -5.840 -1.300 -4.286 1.00 94.88 80 LEU A CA 1
ATOM 625 C C . LEU A 1 80 ? -6.741 -1.947 -5.326 1.00 94.88 80 LEU A C 1
ATOM 627 O O . LEU A 1 80 ? -6.236 -2.543 -6.269 1.00 94.88 80 LEU A O 1
ATOM 631 N N . THR A 1 81 ? -8.056 -1.788 -5.196 1.00 93.94 81 THR A N 1
ATOM 632 C CA . THR A 1 81 ? -9.022 -2.326 -6.163 1.00 93.94 81 THR A CA 1
ATOM 633 C C . THR A 1 81 ? -8.730 -1.810 -7.571 1.00 93.94 81 THR A C 1
ATOM 635 O O . THR A 1 81 ? -8.719 -2.580 -8.528 1.00 93.94 81 THR A O 1
ATOM 638 N N . THR A 1 82 ? -8.407 -0.520 -7.689 1.00 93.06 82 THR A N 1
ATOM 639 C CA . THR A 1 82 ? -8.006 0.091 -8.963 1.00 93.06 82 THR A CA 1
ATOM 640 C C . THR A 1 82 ? -6.699 -0.501 -9.496 1.00 93.06 82 THR A C 1
ATOM 642 O O . THR A 1 82 ? -6.604 -0.797 -10.682 1.00 93.06 82 THR A O 1
ATOM 645 N N . LEU A 1 83 ? -5.693 -0.692 -8.638 1.00 92.00 83 LEU A N 1
ATOM 646 C CA . LEU A 1 83 ? -4.390 -1.233 -9.036 1.00 92.00 83 LEU A CA 1
ATOM 647 C C . LEU A 1 83 ? -4.466 -2.712 -9.437 1.00 92.00 83 LEU A C 1
ATOM 649 O O . LEU A 1 83 ? -3.818 -3.106 -10.399 1.00 92.00 83 LEU A O 1
ATOM 653 N N . TYR A 1 84 ? -5.280 -3.521 -8.757 1.00 88.75 84 TYR A N 1
ATOM 654 C CA . TYR A 1 84 ? -5.502 -4.926 -9.118 1.00 88.75 84 TYR A CA 1
ATOM 655 C C . TYR A 1 84 ? -6.292 -5.102 -10.420 1.00 88.75 84 TYR A C 1
ATOM 657 O O . TYR A 1 84 ? -6.207 -6.160 -11.037 1.00 88.75 84 TYR A O 1
ATOM 665 N N . ALA A 1 85 ? -7.033 -4.083 -10.866 1.00 89.81 85 ALA A N 1
ATOM 666 C CA . ALA A 1 85 ? -7.681 -4.102 -12.175 1.00 89.81 85 ALA A CA 1
ATOM 667 C C . ALA A 1 85 ? -6.682 -3.936 -13.339 1.00 89.81 85 ALA A C 1
ATOM 669 O O . ALA A 1 85 ? -7.055 -4.145 -14.493 1.00 89.81 85 ALA A O 1
ATOM 670 N N . ILE A 1 86 ? -5.428 -3.560 -13.055 1.00 85.44 86 ILE A N 1
ATOM 671 C CA . ILE A 1 86 ? -4.372 -3.421 -14.057 1.00 85.44 86 ILE A CA 1
ATOM 672 C C . ILE A 1 86 ? -3.580 -4.738 -14.115 1.00 85.44 86 ILE A C 1
ATOM 674 O O . ILE A 1 86 ? -2.941 -5.101 -13.127 1.00 85.44 86 ILE A O 1
ATOM 678 N N . PRO A 1 87 ? -3.597 -5.463 -15.247 1.00 80.94 87 PRO A N 1
ATOM 679 C CA . PRO A 1 87 ? -2.874 -6.722 -15.373 1.00 80.94 87 PRO A CA 1
ATOM 680 C C . PRO A 1 87 ? -1.355 -6.501 -15.406 1.00 80.94 87 PRO A C 1
ATOM 682 O O . PRO A 1 87 ? -0.852 -5.588 -16.068 1.00 80.94 87 PRO A O 1
ATOM 685 N N . ASP A 1 88 ? -0.623 -7.379 -14.717 1.00 72.25 88 ASP A N 1
ATOM 686 C CA . ASP A 1 88 ? 0.842 -7.330 -14.632 1.00 72.25 88 ASP A CA 1
ATOM 687 C C . ASP A 1 88 ? 1.520 -7.751 -15.956 1.00 72.25 88 ASP A C 1
ATOM 689 O O . ASP A 1 88 ? 2.577 -7.219 -16.311 1.00 72.25 88 ASP A O 1
ATOM 693 N N . GLU A 1 89 ? 0.879 -8.641 -16.728 1.00 70.38 89 GLU A N 1
ATOM 694 C CA . GLU A 1 89 ? 1.332 -9.179 -18.020 1.00 70.38 89 GLU A CA 1
ATOM 695 C C . GLU A 1 89 ? 0.153 -9.370 -18.995 1.00 70.38 89 GLU A C 1
ATOM 697 O O . GLU A 1 89 ? -1.007 -9.372 -18.588 1.00 70.38 89 GLU A O 1
ATOM 702 N N . GLY A 1 90 ? 0.445 -9.481 -20.297 1.00 51.25 90 GLY A N 1
ATOM 703 C CA . GLY A 1 90 ? -0.549 -9.621 -21.363 1.00 51.25 90 GLY A CA 1
ATOM 704 C C . GLY A 1 90 ? -1.423 -10.865 -21.206 1.00 51.25 90 GLY A C 1
ATOM 705 O O . GLY A 1 90 ? -1.074 -11.934 -21.688 1.00 51.25 90 GLY A O 1
ATOM 706 N N . ALA A 1 91 ? -2.600 -10.698 -20.607 1.00 48.34 91 ALA A N 1
ATOM 707 C CA . ALA A 1 91 ? -3.650 -11.712 -20.538 1.00 48.34 91 ALA A CA 1
ATOM 708 C C . ALA A 1 91 ? -4.320 -12.019 -21.902 1.00 48.34 91 ALA A C 1
ATOM 710 O O . ALA A 1 91 ? -5.403 -12.589 -21.916 1.00 48.34 91 ALA A O 1
ATOM 711 N N . ASP A 1 92 ? -3.693 -11.639 -23.023 1.00 50.00 92 ASP A N 1
ATOM 712 C CA . ASP A 1 92 ? -4.242 -11.739 -24.386 1.00 50.00 92 ASP A CA 1
ATOM 713 C C . ASP A 1 92 ? -3.401 -12.617 -25.340 1.00 50.00 92 ASP A C 1
ATOM 715 O O . ASP A 1 92 ? -3.742 -12.731 -26.511 1.00 50.00 92 ASP A O 1
ATOM 719 N N . ASP A 1 93 ? -2.345 -13.286 -24.857 1.00 47.31 93 ASP A N 1
ATOM 720 C CA . ASP A 1 93 ? -1.549 -14.235 -25.661 1.00 47.31 93 ASP A CA 1
ATOM 721 C C . ASP A 1 93 ? -1.647 -15.683 -25.121 1.00 47.31 93 ASP A C 1
ATOM 723 O O . ASP A 1 93 ? -0.632 -16.349 -24.894 1.00 47.31 93 ASP A O 1
ATOM 727 N N . ALA A 1 94 ? -2.873 -16.178 -24.898 1.00 43.12 94 ALA A N 1
ATOM 728 C CA . ALA A 1 94 ? -3.164 -17.590 -24.607 1.00 43.12 94 ALA A CA 1
ATOM 729 C C . ALA A 1 94 ? -4.379 -18.106 -25.392 1.00 43.12 94 ALA A C 1
ATOM 731 O O . ALA A 1 94 ? -5.419 -17.410 -25.405 1.00 43.12 94 ALA A O 1
#

Nearest PDB structures (foldseek):
  7pf7-assembly1_A  TM=3.229E-01  e=5.236E+00  Synechococcus sp. CC9311
  6soo-assembly1_A  TM=3.249E-01  e=5.842E+00  Synechococcus sp. CC9311
  7pfj-assembly1_A  TM=2.959E-01  e=5.842E+00  Synechococcus sp. CC9311

pLDDT: mean 88.17, std 15.47, range [41.12, 98.44]

Solvent-accessible surface area (backbone atoms only — not comparable to full-atom values): 5659 Å² total; per-residue (Å²): 136,79,81,86,66,81,80,71,56,65,72,58,56,49,51,51,51,52,45,50,43,17,49,43,43,25,52,50,26,51,72,76,65,37,62,67,60,18,50,49,20,46,50,56,31,57,74,66,64,69,53,70,81,70,45,48,63,57,45,53,56,47,63,74,54,50,53,97,64,98,60,77,44,56,69,51,52,53,50,44,56,56,50,70,71,54,75,93,61,80,89,80,82,125

Radius of gyration: 15.14 Å; Cα contacts (8 Å, |Δi|>4): 75; chains: 1; bounding box: 27×38×47 Å

Secondary structure (DSSP, 8-state):
-----PPPPHHHHHHHHHHHHHHHHHHHHHHHT-HHHHHHHHHHHHHT---HHHHHHHHHHHHTTS-SSS---HHHHHHHHHHHTS-SS-TT--

Organism: NCBI:txid44753

Foldseek 3Di:
DDPPDDPDPPLVVLLLLQLLLLLLQLLQCVLVVVVPSNVVSVVSNVVSVDDPVSRVVSNVVNVVQDDPDPDHSVVSVVSNVVSVVDDSDPPPPD

Mean predicted aligned error: 6.46 Å